Protein AF-A0A8T0FB09-F1 (afdb_monomer_lite)

Secondary structure (DSSP, 8-state):
----PPPHHHHHS-HHHHHHHHHHHHHHHHTTPPP----PPPPSS--S-HHHHHHHHHHHHHHHHHHHHHHHHHHHTSSS---SHHHHHHHHHHHHHHTPPPTT-HHHHHHHHHHHHHHHHHHHHH-TT--HHHHHHHHHHHHHHHHHTTS-TTT----S-THHHHS-S-----

Radius of gyration: 16.21 Å; chains: 1; bounding box: 48×43×39 Å

pLDDT: mean 78.58, std 18.0, range [30.56, 97.0]

Organism: Argiope bruennichi (NCBI:txid94029)

Sequence (174 aa):
MADEKPTFDDDMRNDVYRFAHDLMTDVVKRSGKYVPFIKVPDPGTFLFTEARRIIVRKFLEKEGAYIEGLVEAYAQNFRPLNYFDMNYLENRDKIVAKFRPEPYSEEGFLKLCAALAHTAACILLRNENCTATVHA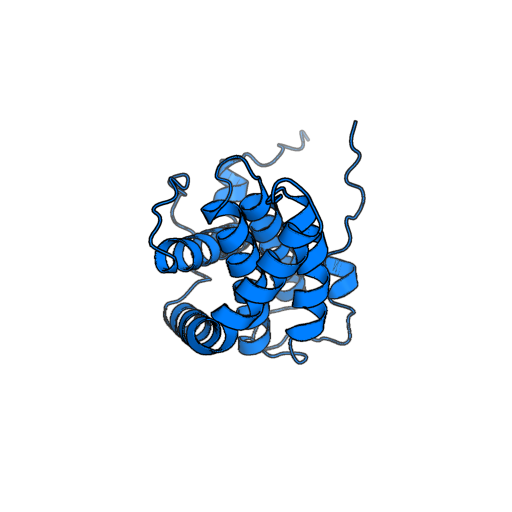MNDVHRLMKAVLSRGTLQCSSLPGNIAALLTPKDVNYQ

Structure (mmCIF, N/CA/C/O backbone):
data_AF-A0A8T0FB09-F1
#
_entry.id   AF-A0A8T0FB09-F1
#
loop_
_atom_site.group_PDB
_atom_site.id
_atom_site.type_symbol
_atom_site.label_atom_id
_atom_site.label_alt_id
_atom_site.label_comp_id
_atom_site.label_asym_id
_atom_site.label_entity_id
_atom_site.label_seq_id
_atom_site.pdbx_PDB_ins_code
_atom_site.Cartn_x
_atom_site.Cartn_y
_atom_site.Cartn_z
_atom_site.occupancy
_atom_site.B_iso_or_equiv
_atom_site.auth_seq_id
_atom_site.auth_comp_id
_atom_site.auth_asym_id
_atom_site.auth_atom_id
_atom_site.pdbx_PDB_model_num
ATOM 1 N N . MET A 1 1 ? 36.993 -5.318 -16.845 1.00 41.53 1 MET A N 1
ATOM 2 C CA . MET A 1 1 ? 35.589 -5.279 -17.296 1.00 41.53 1 MET A CA 1
ATOM 3 C C . MET A 1 1 ? 34.926 -4.206 -16.460 1.00 41.53 1 MET A C 1
ATOM 5 O O . MET A 1 1 ? 35.024 -4.293 -15.244 1.00 41.53 1 MET A O 1
ATOM 9 N N . ALA A 1 2 ? 34.451 -3.129 -17.081 1.00 42.59 2 ALA A N 1
ATOM 10 C CA . ALA A 1 2 ? 33.782 -2.060 -16.352 1.00 42.59 2 ALA A CA 1
ATOM 11 C C . ALA A 1 2 ? 32.400 -2.573 -15.931 1.00 42.59 2 ALA A C 1
ATOM 13 O O . ALA A 1 2 ? 31.635 -2.995 -16.793 1.00 42.59 2 ALA A O 1
ATOM 14 N N . ASP A 1 3 ? 32.126 -2.588 -14.626 1.00 47.91 3 ASP A N 1
ATOM 15 C CA . ASP A 1 3 ? 30.774 -2.757 -14.094 1.00 47.91 3 ASP A CA 1
ATOM 16 C C . ASP A 1 3 ? 29.957 -1.541 -14.545 1.00 47.91 3 ASP A C 1
ATOM 18 O O . ASP A 1 3 ? 30.027 -0.465 -13.940 1.00 47.91 3 ASP A O 1
ATOM 22 N N . GLU A 1 4 ? 29.232 -1.678 -15.654 1.00 46.94 4 GLU A N 1
ATOM 23 C CA . GLU A 1 4 ? 28.202 -0.715 -16.028 1.00 46.94 4 GLU A CA 1
ATOM 24 C C . GLU A 1 4 ? 27.139 -0.738 -14.932 1.00 46.94 4 GLU A C 1
ATOM 26 O O . GLU A 1 4 ? 26.400 -1.709 -14.761 1.00 46.94 4 GLU A O 1
ATOM 31 N N . LYS A 1 5 ? 27.103 0.331 -14.130 1.00 47.91 5 LYS A N 1
ATOM 32 C CA . LYS A 1 5 ? 26.031 0.522 -13.159 1.00 47.91 5 LYS A CA 1
ATOM 33 C C . LYS A 1 5 ? 24.711 0.579 -13.933 1.00 47.91 5 LYS A C 1
ATOM 35 O O . LYS A 1 5 ? 24.629 1.381 -14.866 1.00 47.91 5 LYS A O 1
ATOM 40 N N . PRO A 1 6 ? 23.700 -0.224 -13.553 1.00 50.59 6 PRO A N 1
ATOM 41 C CA . PRO A 1 6 ? 22.407 -0.199 -14.219 1.00 50.59 6 PRO A CA 1
ATOM 42 C C . PRO A 1 6 ? 21.863 1.228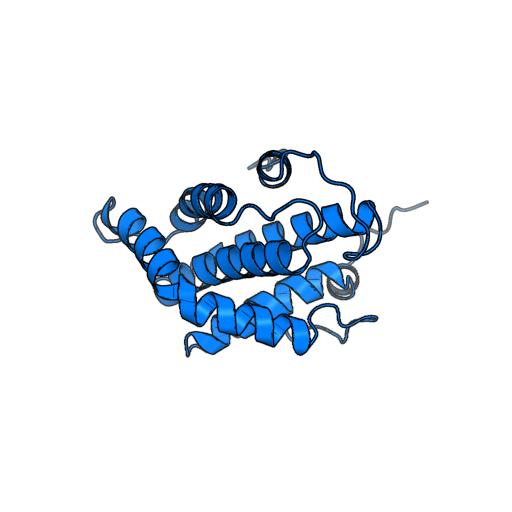 -14.227 1.00 50.59 6 PRO A C 1
ATOM 44 O O . PRO A 1 6 ? 21.949 1.949 -13.225 1.00 50.59 6 PRO A O 1
ATOM 47 N N . THR A 1 7 ? 21.360 1.653 -15.382 1.00 54.88 7 THR A N 1
ATOM 48 C CA . THR A 1 7 ? 20.779 2.985 -15.533 1.00 54.88 7 THR A CA 1
ATOM 49 C C . THR A 1 7 ? 19.415 3.047 -14.843 1.00 54.88 7 THR A C 1
ATOM 51 O O . THR A 1 7 ? 18.793 2.025 -14.555 1.00 54.88 7 THR A O 1
ATOM 54 N N . PHE A 1 8 ? 18.919 4.258 -14.585 1.00 53.47 8 PHE A N 1
ATOM 55 C CA . PHE A 1 8 ? 17.564 4.462 -14.060 1.00 53.47 8 PHE A CA 1
ATOM 56 C C . PHE A 1 8 ? 16.493 3.789 -14.943 1.00 53.47 8 PHE A C 1
ATOM 58 O O . PHE A 1 8 ? 15.542 3.209 -14.426 1.00 53.47 8 PHE A O 1
ATOM 65 N N . ASP A 1 9 ? 16.696 3.780 -16.265 1.00 50.34 9 ASP A N 1
ATOM 66 C CA . ASP A 1 9 ? 15.808 3.111 -17.220 1.00 50.34 9 ASP A CA 1
ATOM 67 C C . ASP A 1 9 ? 15.881 1.574 -17.127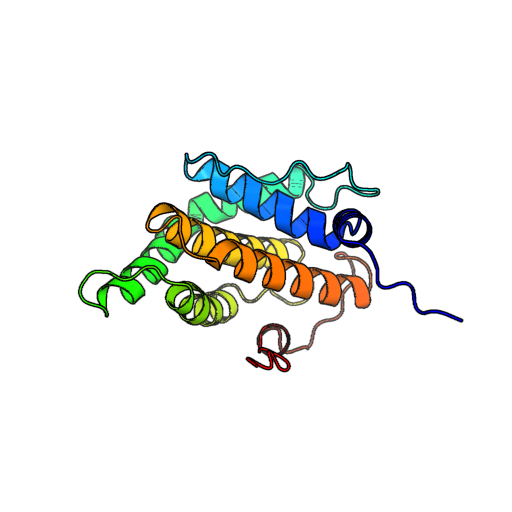 1.00 50.34 9 ASP A C 1
ATOM 69 O O . ASP A 1 9 ? 14.858 0.901 -17.289 1.00 50.34 9 ASP A O 1
ATOM 73 N N . ASP A 1 10 ? 17.050 1.006 -16.807 1.00 54.16 10 ASP A N 1
ATOM 74 C CA . ASP A 1 10 ? 17.207 -0.437 -16.566 1.00 54.16 10 ASP A CA 1
ATOM 75 C C . ASP A 1 10 ? 16.513 -0.869 -15.266 1.00 54.16 10 ASP A C 1
ATOM 77 O O . ASP A 1 10 ? 15.875 -1.924 -15.217 1.00 54.16 10 ASP A O 1
ATOM 81 N N . ASP A 1 11 ? 16.557 -0.022 -14.235 1.00 56.59 11 ASP A N 1
ATOM 82 C CA . ASP A 1 11 ? 15.867 -0.251 -12.960 1.00 56.59 11 ASP A CA 1
ATOM 83 C C . ASP A 1 11 ? 14.340 -0.060 -13.079 1.00 56.59 11 ASP A C 1
ATOM 85 O O . ASP A 1 11 ? 13.583 -0.643 -12.306 1.00 56.59 11 ASP A O 1
ATOM 89 N N . MET A 1 12 ? 13.850 0.690 -14.075 1.00 53.56 12 MET A N 1
ATOM 90 C CA . MET A 1 12 ? 12.411 0.865 -14.350 1.00 53.56 12 MET A CA 1
ATOM 91 C C . MET A 1 12 ? 11.801 -0.238 -15.226 1.00 53.56 12 MET A C 1
ATOM 93 O O . MET A 1 12 ? 10.591 -0.464 -15.156 1.00 53.56 12 MET A O 1
ATOM 97 N N . ARG A 1 13 ? 12.616 -0.962 -16.006 1.00 60.81 13 ARG A N 1
ATOM 98 C CA . ARG A 1 13 ? 12.218 -2.217 -16.683 1.00 60.81 13 ARG A CA 1
ATOM 99 C C . ARG A 1 13 ? 12.175 -3.419 -15.740 1.00 60.81 13 ARG A C 1
ATOM 101 O O . ARG A 1 13 ? 11.733 -4.496 -16.129 1.00 60.81 13 ARG A O 1
ATOM 108 N N . ASN A 1 14 ? 12.625 -3.247 -14.502 1.00 77.06 14 ASN A N 1
ATOM 109 C CA . ASN A 1 14 ? 12.495 -4.240 -13.452 1.00 77.06 14 ASN A CA 1
ATOM 110 C C . ASN A 1 14 ? 11.007 -4.425 -13.106 1.00 77.06 14 ASN A C 1
ATOM 112 O O . ASN A 1 14 ? 10.400 -3.589 -12.430 1.00 77.06 14 ASN A O 1
ATOM 116 N N . ASP A 1 15 ? 10.430 -5.548 -13.539 1.00 79.06 15 ASP A N 1
ATOM 117 C CA . ASP A 1 15 ? 9.023 -5.911 -13.315 1.00 79.06 15 ASP A CA 1
ATOM 118 C C . ASP A 1 15 ? 8.599 -5.766 -11.834 1.00 79.06 15 ASP A C 1
ATOM 120 O O . ASP A 1 15 ? 7.453 -5.430 -11.523 1.00 79.06 15 ASP A O 1
ATOM 124 N N . VAL A 1 16 ? 9.535 -5.962 -10.897 1.00 84.25 16 VAL A N 1
ATOM 125 C CA . VAL A 1 16 ? 9.320 -5.819 -9.449 1.00 84.25 16 VAL A CA 1
ATOM 126 C C . VAL A 1 16 ? 9.131 -4.357 -9.045 1.00 84.25 16 VAL A C 1
ATOM 128 O O . VAL A 1 16 ? 8.255 -4.043 -8.236 1.00 84.25 16 VAL A O 1
ATOM 131 N N . TYR A 1 17 ? 9.947 -3.453 -9.587 1.00 84.88 17 TYR A N 1
ATOM 132 C CA . TYR A 1 17 ? 9.797 -2.022 -9.334 1.00 84.88 17 TYR A CA 1
ATOM 133 C C . TYR A 1 17 ? 8.500 -1.511 -9.966 1.00 84.88 17 TYR A C 1
ATOM 135 O O . TYR A 1 17 ? 7.731 -0.795 -9.322 1.00 84.88 17 TYR A O 1
ATOM 143 N N . ARG A 1 18 ? 8.192 -1.975 -11.184 1.00 86.25 18 ARG A N 1
ATOM 144 C CA . ARG A 1 18 ? 6.931 -1.672 -11.867 1.00 86.25 18 ARG A CA 1
ATOM 145 C C . ARG A 1 18 ? 5.712 -2.122 -11.065 1.00 86.25 18 ARG A C 1
ATOM 147 O O . ARG A 1 18 ? 4.763 -1.357 -10.941 1.00 86.25 18 ARG A O 1
ATOM 154 N N . PHE A 1 19 ? 5.752 -3.305 -10.451 1.00 90.56 19 PHE A N 1
ATOM 155 C CA . PHE A 1 19 ? 4.695 -3.748 -9.539 1.00 90.56 19 PHE A CA 1
ATOM 156 C C . PHE A 1 19 ? 4.460 -2.750 -8.396 1.00 90.56 19 PHE A C 1
ATOM 158 O O . PHE A 1 19 ? 3.318 -2.370 -8.139 1.00 90.56 19 PHE A O 1
ATOM 165 N N . ALA A 1 20 ? 5.529 -2.321 -7.715 1.00 92.12 20 ALA A N 1
ATOM 166 C CA . ALA A 1 20 ? 5.431 -1.374 -6.605 1.00 92.12 20 ALA A CA 1
ATOM 167 C C . ALA A 1 20 ? 4.852 -0.027 -7.065 1.00 92.12 20 ALA A C 1
ATOM 169 O O . ALA A 1 20 ? 3.969 0.530 -6.410 1.00 92.12 20 ALA A O 1
ATOM 170 N N . HIS A 1 21 ? 5.311 0.451 -8.220 1.00 89.50 21 HIS A N 1
ATOM 171 C CA . HIS A 1 21 ? 4.828 1.669 -8.855 1.00 89.50 21 HIS A CA 1
ATOM 172 C C . HIS A 1 21 ? 3.334 1.592 -9.213 1.00 89.50 21 HIS A C 1
ATOM 174 O O . HIS A 1 21 ? 2.562 2.498 -8.890 1.00 89.50 21 HIS A O 1
ATOM 180 N N . ASP A 1 22 ? 2.904 0.519 -9.876 1.00 90.38 22 ASP A N 1
ATOM 181 C CA . ASP A 1 22 ? 1.529 0.376 -10.362 1.00 90.38 22 ASP A CA 1
ATOM 182 C C . ASP A 1 22 ? 0.539 0.184 -9.210 1.00 90.38 22 ASP A C 1
ATOM 184 O O . ASP A 1 22 ? -0.548 0.771 -9.228 1.00 90.38 22 ASP A O 1
ATOM 188 N N . LEU A 1 23 ? 0.946 -0.552 -8.170 1.00 94.12 23 LEU A N 1
ATOM 189 C CA . LEU A 1 23 ? 0.204 -0.651 -6.917 1.00 94.12 23 LEU A CA 1
ATOM 190 C C . LEU A 1 23 ? 0.037 0.727 -6.267 1.00 94.12 23 LEU A C 1
ATOM 192 O O . LEU A 1 23 ? -1.085 1.125 -5.956 1.00 94.12 23 LEU A O 1
ATOM 196 N N . MET A 1 24 ? 1.136 1.465 -6.082 1.00 92.81 24 MET A N 1
ATOM 197 C CA . MET A 1 24 ? 1.103 2.804 -5.488 1.00 92.81 24 MET A CA 1
ATOM 198 C C . MET A 1 24 ? 0.193 3.740 -6.289 1.00 92.81 24 MET A C 1
ATOM 200 O O . MET A 1 24 ? -0.635 4.450 -5.721 1.00 92.81 24 MET A O 1
ATOM 204 N N . THR A 1 25 ? 0.289 3.684 -7.617 1.00 90.00 25 THR A N 1
ATOM 205 C CA . THR A 1 25 ? -0.539 4.478 -8.526 1.00 90.00 25 THR A CA 1
ATOM 206 C C . THR A 1 25 ? -2.028 4.166 -8.359 1.00 90.00 25 THR A C 1
ATOM 208 O O . THR A 1 25 ? -2.830 5.097 -8.287 1.00 90.00 25 THR A O 1
ATOM 211 N N . ASP A 1 26 ? -2.429 2.891 -8.299 1.00 91.56 26 ASP A N 1
ATOM 212 C CA . ASP A 1 26 ? -3.844 2.519 -8.117 1.00 91.56 26 ASP A CA 1
ATOM 213 C C . ASP A 1 26 ? -4.369 2.951 -6.741 1.00 91.56 26 ASP A C 1
ATOM 215 O O . ASP A 1 26 ? -5.455 3.528 -6.652 1.00 91.56 26 ASP A O 1
ATOM 219 N N . VAL A 1 27 ? -3.573 2.763 -5.683 1.00 93.19 27 VAL A N 1
ATOM 220 C CA . VAL A 1 27 ? -3.949 3.144 -4.313 1.00 93.19 27 VAL A CA 1
ATOM 221 C C . VAL A 1 27 ? -4.104 4.657 -4.164 1.00 93.19 27 VAL A C 1
ATOM 223 O O . VAL A 1 27 ? -5.077 5.117 -3.571 1.00 93.19 27 VAL A O 1
ATOM 226 N N . VAL A 1 28 ? -3.194 5.445 -4.733 1.00 89.38 28 VAL A N 1
ATOM 227 C CA . VAL A 1 28 ? -3.277 6.911 -4.709 1.00 89.38 28 VAL A CA 1
ATOM 228 C C . VAL A 1 28 ? -4.467 7.419 -5.523 1.00 89.38 28 VAL A C 1
ATOM 230 O O . VAL A 1 28 ? -5.210 8.276 -5.042 1.00 89.38 28 VAL A O 1
ATOM 233 N N . LYS A 1 29 ? -4.690 6.870 -6.727 1.00 87.25 29 LYS A N 1
ATOM 234 C CA . LYS A 1 29 ? -5.839 7.237 -7.575 1.00 87.25 29 LYS A CA 1
ATOM 235 C C . LYS A 1 29 ? -7.166 6.989 -6.866 1.00 87.25 29 LYS A C 1
ATOM 237 O O . LYS A 1 29 ? -8.073 7.812 -6.979 1.00 87.25 29 LYS A O 1
ATOM 242 N N . ARG A 1 30 ? -7.277 5.890 -6.111 1.00 84.31 30 ARG A N 1
ATOM 243 C CA . ARG A 1 30 ? -8.460 5.593 -5.286 1.00 84.31 30 ARG A CA 1
ATOM 244 C C . ARG A 1 30 ? -8.753 6.705 -4.279 1.00 84.31 30 ARG A C 1
ATOM 246 O O . ARG A 1 30 ? -9.918 6.987 -4.024 1.00 84.31 30 ARG A O 1
ATOM 253 N N . SER A 1 31 ? -7.727 7.356 -3.743 1.00 75.50 31 SER A N 1
ATOM 254 C CA . SER A 1 31 ? -7.884 8.452 -2.784 1.00 75.50 31 SER A CA 1
ATOM 255 C C . SER A 1 31 ? -8.247 9.803 -3.420 1.00 75.50 31 SER A C 1
ATOM 257 O O . SER A 1 31 ? -8.257 10.820 -2.731 1.00 75.50 31 SER A O 1
ATOM 259 N N . GLY A 1 32 ? -8.532 9.844 -4.727 1.00 70.69 32 GLY A N 1
ATOM 260 C CA . GLY A 1 32 ? -9.074 11.022 -5.409 1.00 70.69 32 GLY A CA 1
ATOM 261 C C . GLY A 1 32 ? -8.055 12.098 -5.796 1.00 70.69 32 GLY A C 1
ATOM 262 O O . GLY A 1 32 ? -8.450 13.103 -6.382 1.00 70.69 32 GLY A O 1
ATOM 263 N N . LYS A 1 33 ? -6.754 11.906 -5.529 1.00 66.44 33 LYS A N 1
ATOM 264 C CA . LYS A 1 33 ? -5.694 12.791 -6.041 1.00 66.44 33 LYS A CA 1
ATOM 265 C C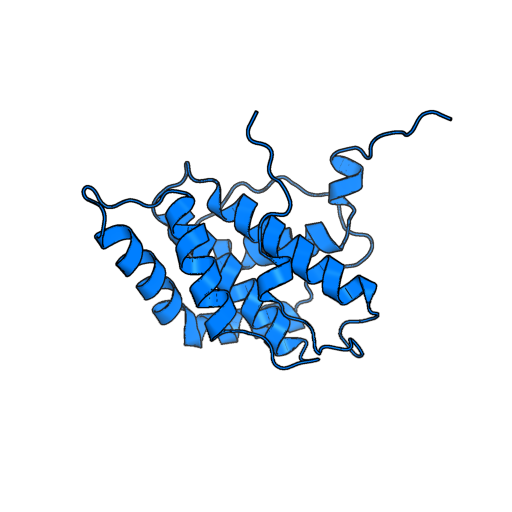 . LYS A 1 33 ? -4.978 12.172 -7.236 1.00 66.44 33 LYS A C 1
ATOM 267 O O . LYS A 1 33 ? -4.659 10.984 -7.259 1.00 66.44 33 LYS A O 1
ATOM 272 N N . TYR A 1 34 ? -4.679 13.018 -8.218 1.00 61.91 34 TYR A N 1
ATOM 273 C CA . TYR A 1 34 ? -3.720 12.702 -9.266 1.00 61.91 34 TYR A CA 1
ATOM 274 C C . TYR A 1 34 ? -2.321 13.007 -8.740 1.00 61.91 34 TYR A C 1
ATOM 276 O O . TYR A 1 34 ? -2.020 14.152 -8.417 1.00 61.91 34 TYR A O 1
ATOM 284 N N . VAL A 1 35 ? -1.469 11.992 -8.659 1.00 58.94 35 VAL A N 1
ATOM 285 C CA . VAL A 1 35 ? -0.040 12.205 -8.428 1.00 58.94 35 VAL A CA 1
ATOM 286 C C . VAL A 1 35 ? 0.653 12.110 -9.781 1.00 58.94 35 VAL A C 1
ATOM 288 O O . VAL A 1 35 ? 0.425 11.129 -10.499 1.00 58.94 35 VAL A O 1
ATOM 291 N N . PRO A 1 36 ? 1.460 13.115 -10.164 1.00 56.84 36 PRO A N 1
ATOM 292 C CA . PRO A 1 36 ? 2.246 13.067 -11.385 1.00 56.84 36 PRO A CA 1
ATOM 293 C C . PRO A 1 36 ? 3.359 12.033 -11.207 1.00 56.84 36 PRO A C 1
ATOM 295 O O . PRO A 1 36 ? 4.480 12.347 -10.822 1.00 56.84 36 PRO A O 1
ATOM 298 N N . PHE A 1 37 ? 3.029 10.769 -11.447 1.00 64.31 37 PHE A N 1
ATOM 299 C CA . PHE A 1 37 ? 4.023 9.715 -11.525 1.00 64.31 37 PHE A CA 1
ATOM 300 C C . PHE A 1 37 ? 4.741 9.777 -12.874 1.00 64.31 37 PHE A C 1
ATOM 302 O O . PHE A 1 37 ? 4.150 10.112 -13.905 1.00 64.31 37 PHE A O 1
ATOM 309 N N . ILE A 1 38 ? 6.036 9.465 -12.847 1.00 64.81 38 ILE A N 1
ATOM 310 C CA . ILE A 1 38 ? 6.898 9.432 -14.027 1.00 64.81 38 ILE A CA 1
ATOM 311 C C . ILE A 1 38 ? 6.312 8.428 -15.025 1.00 64.81 38 ILE A C 1
ATOM 313 O O . ILE A 1 38 ? 5.882 7.336 -14.654 1.00 64.81 38 ILE A O 1
ATOM 317 N N . LYS A 1 39 ? 6.281 8.797 -16.309 1.00 62.22 39 LYS A N 1
ATOM 318 C CA . LYS A 1 39 ? 5.857 7.888 -17.375 1.00 62.22 39 LYS A CA 1
ATOM 319 C C . LYS A 1 39 ? 6.891 6.765 -17.495 1.00 62.22 39 LYS A C 1
ATOM 321 O O . LYS A 1 39 ? 7.946 6.953 -18.087 1.00 62.22 39 LYS A O 1
ATOM 326 N N . VAL A 1 40 ? 6.586 5.623 -16.892 1.00 65.00 40 VAL A N 1
ATOM 327 C CA . VAL A 1 40 ? 7.447 4.433 -16.893 1.00 65.00 40 VAL A CA 1
ATOM 328 C C . VAL A 1 40 ? 7.291 3.686 -18.222 1.00 65.00 40 VAL A C 1
ATOM 330 O O . VAL A 1 40 ? 6.151 3.575 -18.694 1.00 65.00 40 VAL A O 1
ATOM 333 N N . PRO A 1 41 ? 8.379 3.166 -18.820 1.00 68.38 41 PRO A N 1
ATOM 334 C CA . PRO A 1 41 ? 8.291 2.257 -19.961 1.00 68.38 41 PRO A CA 1
ATOM 335 C C . PRO A 1 41 ? 7.447 1.010 -19.644 1.00 68.38 41 PRO A C 1
ATOM 337 O O . PRO A 1 41 ? 7.239 0.654 -18.480 1.00 68.38 41 PRO A O 1
ATOM 340 N N . ASP A 1 42 ? 6.937 0.354 -20.687 1.00 68.94 42 ASP A N 1
ATOM 341 C CA . ASP A 1 42 ? 6.154 -0.872 -20.522 1.00 68.94 42 ASP A CA 1
ATOM 342 C C . ASP A 1 42 ? 7.034 -2.013 -19.976 1.00 68.94 42 ASP A C 1
ATOM 344 O O . ASP A 1 42 ? 8.151 -2.209 -20.467 1.00 68.94 42 ASP A O 1
ATOM 348 N N . PRO A 1 43 ? 6.564 -2.756 -18.955 1.00 70.69 43 PRO A N 1
ATOM 349 C CA . PRO A 1 43 ? 7.302 -3.889 -18.411 1.00 70.69 43 PRO A CA 1
ATOM 350 C C . PRO A 1 43 ? 7.335 -5.064 -19.389 1.00 70.69 43 PRO A C 1
ATOM 352 O O . PRO A 1 43 ? 6.436 -5.228 -20.217 1.00 70.69 43 PRO A O 1
ATOM 355 N N . GLY A 1 44 ? 8.333 -5.935 -19.226 1.00 62.50 44 GLY A N 1
ATOM 356 C CA . GLY A 1 44 ? 8.357 -7.227 -19.915 1.00 62.50 44 GLY A CA 1
ATOM 357 C C . GLY A 1 44 ? 7.246 -8.153 -19.412 1.00 62.50 44 GLY A C 1
ATOM 358 O O . GLY A 1 44 ? 6.658 -8.894 -20.201 1.00 62.50 44 GLY A O 1
ATOM 359 N N . THR A 1 45 ? 6.906 -8.057 -18.119 1.00 74.56 45 THR A N 1
ATOM 360 C CA . THR A 1 45 ? 5.798 -8.796 -17.499 1.00 74.56 45 THR A CA 1
ATOM 361 C C . THR A 1 45 ? 4.972 -7.905 -16.574 1.00 74.56 45 THR A C 1
ATOM 363 O O . THR A 1 45 ? 5.464 -7.347 -15.594 1.00 74.56 45 THR A O 1
ATOM 366 N N . PHE A 1 46 ? 3.659 -7.838 -16.803 1.00 79.00 46 PHE A N 1
ATOM 367 C CA . PHE A 1 46 ? 2.745 -7.133 -15.901 1.00 79.00 46 PHE A CA 1
ATOM 368 C C . PHE A 1 46 ? 2.457 -7.960 -14.644 1.00 79.00 46 PHE A C 1
ATOM 370 O O . PHE A 1 46 ? 1.552 -8.794 -14.614 1.00 79.00 46 PHE A O 1
ATOM 377 N N . LEU A 1 47 ? 3.208 -7.700 -13.572 1.00 84.25 47 LEU A N 1
ATOM 378 C CA . LEU A 1 47 ? 2.975 -8.345 -12.280 1.00 84.25 47 LEU A CA 1
ATOM 379 C C . LEU A 1 47 ? 1.752 -7.775 -11.545 1.00 84.25 47 LEU A C 1
ATOM 381 O O . LEU A 1 47 ? 1.153 -8.485 -10.747 1.00 84.25 47 LEU A O 1
ATOM 385 N N . PHE A 1 48 ? 1.336 -6.528 -11.766 1.00 89.06 48 PHE A N 1
ATOM 386 C CA . PHE A 1 48 ? 0.134 -5.985 -11.118 1.00 89.06 48 PHE A CA 1
ATOM 387 C C . PHE A 1 48 ? -1.102 -6.165 -12.009 1.00 89.06 48 PHE A C 1
ATOM 389 O O . PHE A 1 48 ? -1.561 -5.247 -12.684 1.00 89.06 48 PHE A O 1
ATOM 396 N N . THR A 1 49 ? -1.611 -7.397 -12.048 1.00 90.50 49 THR A N 1
ATOM 397 C CA . THR A 1 49 ? -2.753 -7.785 -12.889 1.00 90.50 49 THR A CA 1
ATOM 398 C C . THR A 1 49 ? -4.088 -7.265 -12.349 1.00 90.50 49 THR A C 1
ATOM 400 O O . THR A 1 49 ? -4.212 -6.905 -11.177 1.00 90.50 49 THR A O 1
ATOM 403 N N . GLU A 1 50 ? -5.133 -7.296 -13.181 1.00 89.75 50 GLU A N 1
ATOM 404 C CA . GLU A 1 50 ? -6.478 -6.869 -12.769 1.00 89.75 50 GLU A CA 1
ATOM 405 C C . GLU A 1 50 ? -7.047 -7.711 -11.617 1.00 89.75 50 GLU A C 1
ATOM 407 O O . GLU A 1 50 ? -7.657 -7.178 -10.694 1.00 89.75 50 GLU A O 1
ATOM 412 N N . ALA A 1 51 ? -6.774 -9.020 -11.596 1.00 91.62 51 ALA A N 1
ATOM 413 C CA . ALA A 1 51 ? -7.173 -9.881 -10.484 1.00 91.62 51 ALA A CA 1
ATOM 414 C C . ALA A 1 51 ? -6.550 -9.418 -9.152 1.00 91.62 51 ALA A C 1
ATOM 416 O O . ALA A 1 51 ? -7.241 -9.328 -8.135 1.00 91.62 51 ALA A O 1
ATOM 417 N N . ARG A 1 52 ? -5.262 -9.047 -9.167 1.00 93.75 52 ARG A N 1
ATOM 418 C CA . ARG A 1 52 ? -4.558 -8.499 -7.997 1.00 93.75 52 ARG A CA 1
ATOM 419 C C . ARG A 1 52 ? -5.112 -7.131 -7.603 1.00 93.75 52 ARG A C 1
ATOM 421 O O . ARG A 1 52 ? -5.314 -6.880 -6.416 1.00 93.75 52 ARG A O 1
ATOM 428 N N . ARG A 1 53 ? -5.434 -6.278 -8.580 1.00 93.50 53 ARG A N 1
ATOM 429 C CA . ARG A 1 53 ? -6.088 -4.978 -8.358 1.00 93.50 53 ARG A CA 1
ATOM 430 C C . ARG A 1 53 ? -7.426 -5.131 -7.628 1.00 93.50 53 ARG A C 1
ATOM 432 O O . ARG A 1 53 ? -7.685 -4.408 -6.667 1.00 93.50 53 ARG A O 1
ATOM 439 N N . ILE A 1 54 ? -8.253 -6.100 -8.021 1.00 93.44 54 ILE A N 1
ATOM 440 C CA . ILE A 1 54 ? -9.537 -6.386 -7.359 1.00 93.44 54 ILE A CA 1
ATOM 441 C C . ILE A 1 54 ? -9.329 -6.792 -5.893 1.00 93.44 54 ILE A C 1
ATOM 443 O O . ILE A 1 54 ? -10.056 -6.307 -5.023 1.00 93.44 54 ILE A O 1
ATOM 447 N N . ILE A 1 55 ? -8.336 -7.640 -5.602 1.00 94.81 55 ILE A N 1
ATOM 448 C CA . ILE A 1 55 ? -7.987 -8.035 -4.224 1.00 94.81 55 ILE A CA 1
ATOM 449 C C . ILE A 1 55 ? -7.620 -6.803 -3.392 1.00 94.81 55 ILE A C 1
ATOM 451 O O . ILE A 1 55 ? -8.163 -6.607 -2.304 1.00 94.81 55 ILE A O 1
ATOM 455 N N . VAL A 1 56 ? -6.737 -5.951 -3.923 1.00 95.94 56 VAL A N 1
ATOM 456 C CA . VAL A 1 56 ? -6.288 -4.718 -3.262 1.00 95.94 56 VAL A CA 1
ATOM 457 C C . VAL A 1 56 ? -7.464 -3.790 -2.958 1.00 95.94 56 VAL A C 1
ATOM 459 O O . VAL A 1 56 ? -7.591 -3.312 -1.832 1.00 95.94 56 VAL A O 1
ATOM 462 N N . ARG A 1 57 ? -8.359 -3.565 -3.924 1.00 95.12 57 ARG A N 1
ATOM 463 C CA . ARG A 1 57 ? -9.520 -2.679 -3.746 1.00 95.12 57 ARG A CA 1
ATOM 464 C C . ARG A 1 57 ? -10.473 -3.182 -2.670 1.00 95.12 57 ARG A C 1
ATOM 466 O O . ARG A 1 57 ? -10.758 -2.435 -1.739 1.00 95.12 57 ARG A O 1
ATOM 473 N N . LYS A 1 58 ? -10.877 -4.455 -2.739 1.00 96.19 58 LYS A N 1
ATOM 474 C CA . LYS A 1 58 ? -11.750 -5.079 -1.728 1.00 96.19 58 LYS A CA 1
ATOM 475 C C . LYS A 1 58 ? -11.141 -5.014 -0.329 1.00 96.19 58 LYS A C 1
ATOM 477 O O . LYS A 1 58 ? -11.837 -4.766 0.651 1.00 96.19 58 LYS A O 1
ATOM 482 N N . PHE A 1 59 ? -9.831 -5.229 -0.231 1.00 96.75 59 PHE A N 1
ATOM 483 C CA . PHE A 1 59 ? -9.116 -5.105 1.032 1.00 96.75 59 PHE A CA 1
ATOM 484 C C . PHE A 1 59 ? -9.165 -3.674 1.582 1.00 96.75 59 PHE A C 1
ATOM 486 O O . PHE A 1 59 ? -9.528 -3.483 2.739 1.00 96.75 59 PHE A O 1
ATOM 493 N N . LEU A 1 60 ? -8.854 -2.666 0.763 1.00 95.69 60 LEU A N 1
ATOM 494 C CA . LEU A 1 60 ? -8.836 -1.267 1.204 1.00 95.69 60 LEU A CA 1
ATOM 495 C C . LEU A 1 60 ? -10.232 -0.681 1.447 1.00 95.69 60 LEU A C 1
ATOM 497 O O . LEU A 1 60 ? -10.369 0.261 2.224 1.00 95.69 60 LEU A O 1
ATOM 501 N N . GLU A 1 61 ? -11.274 -1.211 0.812 1.00 95.56 61 GLU A N 1
ATOM 502 C CA . GLU A 1 61 ? -12.667 -0.906 1.167 1.00 95.56 61 GLU A CA 1
ATOM 503 C C . GLU A 1 61 ? -12.992 -1.349 2.592 1.00 95.56 61 GLU A C 1
ATOM 505 O O . GLU A 1 61 ? -13.660 -0.624 3.324 1.00 95.56 61 GLU A O 1
ATOM 510 N N . LYS A 1 62 ? -12.479 -2.511 2.999 1.00 96.88 62 LYS A N 1
ATOM 511 C CA . LYS A 1 62 ? -12.720 -3.068 4.328 1.00 96.88 62 LYS A CA 1
ATOM 512 C C . LYS A 1 62 ? -11.839 -2.436 5.410 1.00 96.88 62 LYS A C 1
ATOM 514 O O . LYS A 1 62 ? -12.328 -2.124 6.489 1.00 96.88 62 LYS A O 1
ATOM 519 N N . GLU A 1 63 ? -10.544 -2.284 5.143 1.00 97.00 63 GLU A N 1
ATOM 520 C CA . GLU A 1 63 ? -9.534 -1.968 6.167 1.00 97.00 63 GLU A CA 1
ATOM 521 C C . GLU A 1 63 ? -8.970 -0.539 6.049 1.00 97.00 63 GLU A C 1
ATOM 523 O O . GLU A 1 63 ? -8.207 -0.106 6.912 1.00 97.00 63 GLU A O 1
ATOM 528 N N . GLY A 1 64 ? -9.338 0.220 5.009 1.00 94.56 64 GLY A N 1
ATOM 529 C CA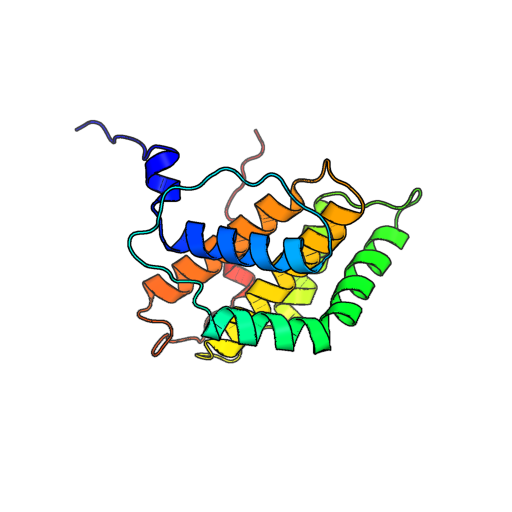 . GLY A 1 64 ? -8.783 1.555 4.747 1.00 94.56 64 GLY A CA 1
ATOM 530 C C . GLY A 1 64 ? -8.969 2.529 5.911 1.00 94.56 64 GLY A C 1
ATOM 531 O O . GLY A 1 64 ? -8.002 3.135 6.359 1.00 94.56 64 GLY A O 1
ATOM 532 N N . ALA A 1 65 ? -10.175 2.591 6.485 1.00 94.94 65 ALA A N 1
ATOM 533 C CA . ALA A 1 65 ? -10.471 3.471 7.619 1.00 94.94 65 ALA A CA 1
ATOM 534 C C . ALA A 1 65 ? -9.622 3.154 8.866 1.00 94.94 65 ALA A C 1
ATOM 536 O O . ALA A 1 65 ? -9.222 4.057 9.598 1.00 94.94 65 ALA A O 1
ATOM 537 N N . TYR A 1 66 ? -9.308 1.875 9.102 1.00 95.75 66 TYR A N 1
ATOM 538 C CA . TYR A 1 66 ? -8.412 1.481 10.190 1.00 95.75 66 TYR A CA 1
ATOM 539 C C . TYR A 1 66 ? -6.984 1.994 9.949 1.00 95.75 66 TYR A C 1
ATOM 541 O O . TYR A 1 66 ? -6.361 2.537 10.862 1.00 95.75 66 TYR A O 1
ATOM 549 N N . ILE A 1 67 ? -6.479 1.851 8.721 1.00 95.94 67 ILE A N 1
ATOM 550 C CA . ILE A 1 67 ? -5.140 2.318 8.333 1.00 95.94 67 ILE A CA 1
ATOM 551 C C . ILE A 1 67 ? -5.049 3.847 8.445 1.00 95.94 67 ILE A C 1
ATOM 553 O O . ILE A 1 67 ? -4.087 4.362 9.012 1.00 95.94 67 ILE A O 1
ATOM 557 N N . GLU A 1 68 ? -6.062 4.568 7.964 1.00 94.31 68 GLU A N 1
ATOM 558 C CA . GLU A 1 68 ? -6.161 6.026 8.099 1.00 94.31 68 GLU A CA 1
ATOM 559 C C . GLU A 1 68 ? -6.111 6.460 9.570 1.00 94.31 68 GLU A C 1
ATOM 561 O O . GLU A 1 68 ? -5.322 7.338 9.926 1.00 94.31 68 GLU A O 1
ATOM 566 N N . GLY A 1 69 ? -6.859 5.778 10.442 1.00 93.81 69 GLY A N 1
ATOM 567 C CA . GLY A 1 69 ? -6.849 6.046 11.880 1.00 93.81 69 GLY A CA 1
ATOM 568 C C . GLY A 1 69 ? -5.469 5.886 12.529 1.00 93.81 69 GLY A C 1
ATOM 569 O O . GLY A 1 69 ? -5.119 6.667 13.413 1.00 93.81 69 GLY A O 1
ATOM 570 N N . LEU A 1 70 ? -4.646 4.929 12.081 1.00 93.44 70 LEU A N 1
ATOM 571 C CA . LEU A 1 70 ? -3.267 4.775 12.569 1.00 93.44 70 LEU A CA 1
ATOM 572 C C . LEU A 1 70 ? -2.380 5.972 12.188 1.00 93.44 70 LEU A C 1
ATOM 574 O O . LEU A 1 70 ? -1.641 6.496 13.028 1.00 93.44 70 LEU A O 1
ATOM 578 N N . VAL A 1 71 ? -2.479 6.425 10.936 1.00 92.81 71 VAL A N 1
ATOM 579 C CA . VAL A 1 71 ? -1.724 7.580 10.420 1.00 92.81 71 VAL A CA 1
ATOM 580 C C . VAL A 1 71 ? -2.098 8.858 11.169 1.00 92.81 71 VAL A C 1
ATOM 582 O O . VAL A 1 71 ? -1.221 9.633 11.568 1.00 92.81 71 VAL A O 1
ATOM 585 N N . GLU A 1 72 ? -3.394 9.065 11.398 1.00 92.62 72 GLU A N 1
ATOM 586 C CA . GLU A 1 72 ? -3.912 10.233 12.110 1.00 92.62 72 GLU A CA 1
ATOM 587 C C . GLU A 1 72 ? -3.532 10.218 13.591 1.00 92.62 72 GLU A C 1
ATOM 589 O O . GLU A 1 72 ? -3.062 11.233 14.108 1.00 92.62 72 GLU A O 1
ATOM 594 N N . ALA A 1 73 ? -3.640 9.066 14.260 1.00 90.69 73 ALA A N 1
ATOM 595 C CA . ALA A 1 73 ? -3.238 8.920 15.657 1.00 90.69 73 ALA A CA 1
ATOM 596 C C . ALA A 1 73 ? -1.752 9.244 15.868 1.00 90.69 73 ALA A C 1
ATOM 598 O O . ALA A 1 73 ? -1.392 9.873 16.861 1.00 90.69 73 ALA A O 1
ATOM 599 N N . TYR A 1 74 ? -0.878 8.861 14.930 1.00 88.69 74 TYR A N 1
ATOM 600 C CA . TYR A 1 74 ? 0.530 9.251 14.999 1.00 88.69 74 TYR A CA 1
ATOM 601 C C . TYR A 1 74 ? 0.713 10.764 14.824 1.00 88.69 74 TYR A C 1
ATOM 603 O O . TYR A 1 74 ? 1.405 11.395 15.623 1.00 88.69 74 TYR A O 1
ATOM 611 N N . ALA A 1 75 ? 0.080 11.358 13.807 1.00 87.38 75 ALA A N 1
ATOM 612 C CA . ALA A 1 75 ? 0.215 12.786 13.509 1.00 87.38 75 ALA A CA 1
ATOM 613 C C . ALA A 1 75 ? -0.243 13.679 14.674 1.00 87.38 75 ALA A C 1
ATOM 615 O O . ALA A 1 75 ? 0.346 14.736 14.903 1.00 87.38 75 ALA A O 1
ATOM 616 N N . GLN A 1 76 ? -1.264 13.243 15.420 1.00 88.31 76 GLN A N 1
ATOM 617 C CA . GLN A 1 76 ? -1.813 13.943 16.587 1.00 88.31 76 GLN A CA 1
ATOM 618 C C . GLN A 1 76 ? -0.843 14.059 17.768 1.00 88.31 76 GLN A C 1
ATOM 620 O O . GLN A 1 76 ? -1.000 14.968 18.586 1.00 88.31 76 GLN A O 1
ATOM 625 N N . ASN A 1 77 ? 0.182 13.205 17.843 1.00 86.44 77 ASN A N 1
ATOM 626 C CA . ASN A 1 77 ? 1.203 13.286 18.892 1.00 86.44 77 ASN A CA 1
ATOM 627 C C . ASN A 1 77 ? 2.150 14.485 18.717 1.00 86.44 77 ASN A C 1
ATOM 629 O O . ASN A 1 77 ? 2.933 14.786 19.616 1.00 86.44 77 ASN A O 1
ATOM 633 N N . PHE A 1 78 ? 2.071 15.187 17.585 1.00 81.12 78 PHE A N 1
ATOM 634 C CA . PHE A 1 78 ? 2.889 16.352 17.273 1.00 81.12 78 PHE A CA 1
ATOM 635 C C . PHE A 1 78 ? 2.001 17.591 17.106 1.00 81.12 78 PHE A C 1
ATOM 637 O O . PHE A 1 78 ? 0.913 17.526 16.529 1.00 81.12 78 PHE A O 1
ATOM 644 N N . ARG A 1 79 ? 2.458 18.741 17.621 1.00 73.00 79 ARG A N 1
ATOM 645 C CA . ARG A 1 79 ? 1.814 20.043 17.394 1.00 73.00 79 ARG A CA 1
ATOM 646 C C . ARG A 1 79 ? 2.786 21.010 16.704 1.00 73.00 79 ARG A C 1
ATOM 648 O O . ARG A 1 79 ? 3.854 21.249 17.263 1.00 73.00 79 ARG A O 1
ATOM 655 N N . PRO A 1 80 ? 2.413 21.603 15.550 1.00 79.50 80 PRO A N 1
ATOM 656 C CA . PRO A 1 80 ? 1.208 21.313 14.755 1.00 79.50 80 PRO A CA 1
ATOM 657 C C . PRO A 1 80 ? 1.205 19.870 14.207 1.00 79.50 80 PRO A C 1
ATOM 659 O O . PRO A 1 80 ? 2.239 19.204 14.242 1.00 79.50 80 PRO A O 1
ATOM 662 N N . LEU A 1 81 ? 0.039 19.394 13.738 1.00 78.25 81 LEU A N 1
ATOM 663 C CA . LEU A 1 81 ? -0.112 18.046 13.168 1.00 78.25 81 LEU A CA 1
ATOM 664 C C . LEU A 1 81 ? 0.979 17.778 12.136 1.00 78.25 81 LEU A C 1
ATOM 666 O O . LEU A 1 81 ? 1.197 18.597 11.241 1.00 78.25 81 LEU A O 1
ATOM 670 N N . ASN A 1 82 ? 1.631 16.625 12.257 1.00 75.88 82 ASN A N 1
ATOM 671 C CA . ASN A 1 82 ? 2.824 16.342 11.481 1.00 75.88 82 ASN A CA 1
ATOM 672 C C . ASN A 1 82 ? 2.704 15.060 10.636 1.00 75.88 82 ASN A C 1
ATOM 674 O O . ASN A 1 82 ? 2.574 13.949 11.156 1.00 75.88 82 ASN A O 1
ATOM 678 N N . TYR A 1 83 ? 2.792 15.237 9.316 1.00 82.88 83 TYR A N 1
ATOM 679 C CA . TYR A 1 83 ? 2.741 14.189 8.296 1.00 82.88 83 TYR A CA 1
ATOM 680 C C . TYR A 1 83 ? 4.071 14.121 7.515 1.00 82.88 83 TYR A C 1
ATOM 682 O O . TYR A 1 83 ? 4.090 14.231 6.291 1.00 82.88 83 TYR A O 1
ATOM 690 N N . PHE A 1 84 ? 5.204 14.001 8.216 1.00 84.88 84 PHE A N 1
ATOM 691 C CA . PHE A 1 84 ? 6.515 13.708 7.609 1.00 84.88 84 PHE A CA 1
ATOM 692 C C . PHE A 1 84 ? 6.782 12.201 7.511 1.00 84.88 84 PHE A C 1
ATOM 694 O O . PHE A 1 84 ? 6.036 11.384 8.047 1.00 84.88 84 PHE A O 1
ATOM 701 N N . ASP A 1 85 ? 7.890 11.832 6.871 1.00 82.38 85 ASP A N 1
ATOM 702 C CA . ASP A 1 85 ? 8.273 10.444 6.577 1.00 82.38 85 ASP A CA 1
ATOM 703 C C . ASP A 1 85 ? 8.379 9.554 7.825 1.00 82.38 85 ASP A C 1
ATOM 705 O O . ASP A 1 85 ? 8.083 8.362 7.766 1.00 82.38 85 ASP A O 1
ATOM 709 N N . MET A 1 86 ? 8.683 10.135 8.990 1.00 86.56 86 MET A N 1
ATOM 710 C CA . MET A 1 86 ? 8.655 9.415 10.270 1.00 86.56 86 MET A CA 1
ATOM 711 C C . MET A 1 86 ? 7.271 8.847 10.607 1.00 86.56 86 MET A C 1
ATOM 713 O O . MET A 1 86 ? 7.186 7.766 11.180 1.00 86.56 86 MET A O 1
ATOM 717 N N . ASN A 1 87 ? 6.185 9.518 10.206 1.00 89.25 87 ASN A N 1
ATOM 718 C CA . ASN A 1 87 ? 4.826 8.993 10.364 1.00 89.25 87 ASN A CA 1
ATOM 719 C C . ASN A 1 87 ? 4.653 7.681 9.582 1.00 89.25 87 ASN A C 1
ATOM 721 O O . ASN A 1 87 ? 4.058 6.728 10.088 1.00 89.25 87 ASN A O 1
ATOM 725 N N . TYR A 1 88 ? 5.239 7.596 8.383 1.00 92.38 88 TYR A N 1
ATOM 726 C CA . TYR A 1 88 ? 5.231 6.363 7.604 1.00 92.38 88 TYR A CA 1
ATOM 727 C C . TYR A 1 88 ? 6.025 5.271 8.313 1.00 92.38 88 TYR A C 1
ATOM 729 O O . TYR A 1 88 ? 5.489 4.189 8.524 1.00 92.38 88 TYR A O 1
ATOM 737 N N . LEU A 1 89 ? 7.272 5.548 8.706 1.00 90.69 89 LEU A N 1
ATOM 738 C CA . LEU A 1 89 ? 8.159 4.544 9.305 1.00 90.69 89 LEU A CA 1
ATOM 739 C C . LEU A 1 89 ? 7.578 3.942 10.594 1.00 90.69 89 LEU A C 1
ATOM 741 O O . LEU A 1 89 ? 7.635 2.732 10.792 1.00 90.69 89 LEU A O 1
ATOM 745 N N . GLU A 1 90 ? 6.946 4.766 11.422 1.00 89.44 90 GLU A N 1
ATOM 746 C CA . GLU A 1 90 ? 6.331 4.343 12.685 1.00 89.44 90 GLU A CA 1
ATOM 747 C C . GLU A 1 90 ? 5.045 3.535 12.477 1.00 89.44 90 GLU A C 1
ATOM 749 O O . GLU A 1 90 ? 4.762 2.572 13.198 1.00 89.44 90 GLU A O 1
ATOM 754 N N . ASN A 1 91 ? 4.247 3.890 11.468 1.00 92.12 91 ASN A N 1
ATOM 755 C CA . ASN A 1 91 ? 3.058 3.115 11.123 1.00 92.12 91 ASN A CA 1
ATOM 756 C C . ASN A 1 91 ? 3.388 1.850 10.331 1.00 92.12 91 ASN A C 1
ATOM 758 O O . ASN A 1 91 ? 2.690 0.847 10.485 1.00 92.12 91 ASN A O 1
ATOM 762 N N . ARG A 1 92 ? 4.469 1.848 9.549 1.00 92.88 92 ARG A N 1
ATOM 763 C CA . ARG A 1 92 ? 4.936 0.700 8.764 1.00 92.88 92 ARG A CA 1
ATOM 764 C C . ARG A 1 92 ? 5.074 -0.538 9.638 1.00 92.88 92 ARG A C 1
ATOM 766 O O . ARG A 1 92 ? 4.521 -1.578 9.297 1.00 92.88 92 ARG A O 1
ATOM 773 N N . ASP A 1 93 ? 5.749 -0.435 10.777 1.00 90.12 93 ASP A N 1
ATOM 774 C CA . ASP A 1 93 ? 6.012 -1.602 11.624 1.00 90.12 93 ASP A CA 1
ATOM 775 C C . ASP A 1 93 ? 4.712 -2.163 12.236 1.00 90.12 93 ASP A C 1
ATOM 777 O O . ASP A 1 93 ? 4.516 -3.382 12.291 1.00 90.12 93 ASP A O 1
ATOM 781 N N . LYS A 1 94 ? 3.759 -1.289 12.591 1.00 92.69 94 LYS A N 1
ATOM 782 C 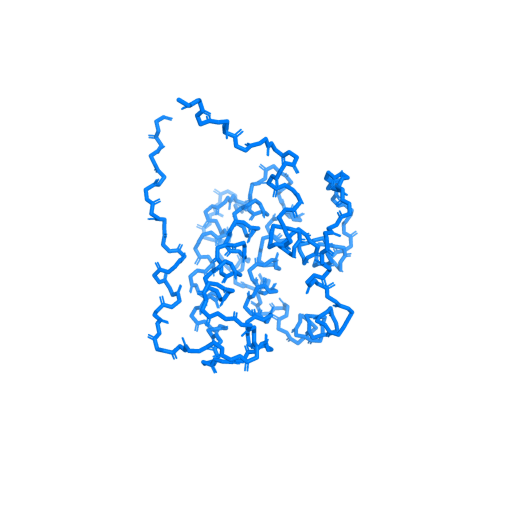CA . LYS A 1 94 ? 2.413 -1.683 13.054 1.00 92.69 94 LYS A CA 1
ATOM 783 C C . LYS A 1 94 ? 1.615 -2.378 11.950 1.00 92.69 94 LYS A C 1
ATOM 785 O O . LYS A 1 94 ? 0.988 -3.408 12.196 1.00 92.69 94 LYS A O 1
ATOM 790 N N . ILE A 1 95 ? 1.664 -1.840 10.733 1.00 94.12 95 ILE A N 1
ATOM 791 C CA . ILE A 1 95 ? 1.019 -2.406 9.543 1.00 94.12 95 ILE A CA 1
ATOM 792 C C . ILE A 1 95 ? 1.593 -3.785 9.220 1.00 94.12 95 ILE A C 1
ATOM 794 O O . ILE A 1 95 ? 0.835 -4.731 9.010 1.00 94.12 95 ILE A O 1
ATOM 798 N N . VAL A 1 96 ? 2.917 -3.928 9.249 1.00 91.69 96 VAL A N 1
ATOM 799 C CA . VAL A 1 96 ? 3.609 -5.200 9.005 1.00 91.69 96 VAL A CA 1
ATOM 800 C C . VAL A 1 96 ? 3.235 -6.240 10.050 1.00 91.69 96 VAL A C 1
ATOM 802 O O . VAL A 1 96 ? 3.012 -7.395 9.698 1.00 91.69 96 VAL A O 1
ATOM 805 N N . ALA A 1 97 ? 3.134 -5.852 11.322 1.00 89.81 97 ALA A N 1
ATOM 806 C CA . ALA A 1 97 ? 2.698 -6.755 12.379 1.00 89.81 97 ALA A CA 1
ATOM 807 C C . ALA A 1 97 ? 1.230 -7.184 12.202 1.00 89.81 97 ALA A C 1
ATOM 809 O O . ALA A 1 97 ? 0.914 -8.365 12.347 1.00 89.81 97 ALA A O 1
ATOM 810 N N . LYS A 1 98 ? 0.338 -6.243 11.864 1.00 92.56 98 LYS A N 1
ATOM 811 C CA . LYS A 1 98 ? -1.110 -6.475 11.740 1.00 92.56 98 LYS A CA 1
ATOM 812 C C . LYS A 1 98 ? -1.489 -7.291 10.507 1.00 92.56 98 LYS A C 1
ATOM 814 O O . LYS A 1 98 ? -2.319 -8.191 10.606 1.00 92.56 98 LYS A O 1
ATOM 819 N N . PHE A 1 99 ? -0.908 -6.956 9.361 1.00 91.06 99 PHE A N 1
ATOM 820 C CA . PHE A 1 99 ? -1.204 -7.562 8.061 1.00 91.06 99 PHE A CA 1
ATOM 821 C C . PHE A 1 99 ? -0.098 -8.511 7.616 1.00 91.06 99 PHE A C 1
ATOM 823 O O . PHE A 1 99 ? 0.078 -8.743 6.420 1.00 91.06 99 PHE A O 1
ATOM 830 N N . ARG A 1 100 ? 0.661 -9.053 8.577 1.00 85.81 100 ARG A N 1
ATOM 831 C CA . ARG A 1 100 ? 1.668 -10.071 8.308 1.00 85.81 100 ARG A CA 1
ATOM 832 C C . ARG A 1 100 ? 1.009 -11.177 7.480 1.00 85.81 100 ARG A C 1
ATOM 834 O O . ARG A 1 100 ? 0.047 -11.777 7.962 1.00 85.81 100 ARG A O 1
ATOM 841 N N . PRO A 1 101 ? 1.489 -11.447 6.258 1.00 75.38 101 PRO A N 1
ATOM 842 C CA . PRO A 1 101 ? 0.872 -12.459 5.430 1.00 75.38 101 PRO A CA 1
ATOM 843 C C . PRO A 1 101 ? 1.008 -13.808 6.122 1.00 75.38 101 PRO A C 1
ATOM 845 O O . PRO A 1 101 ? 2.065 -14.135 6.679 1.00 75.38 101 PRO A O 1
ATOM 848 N N . GLU A 1 102 ? -0.058 -14.602 6.053 1.00 74.25 102 GLU A N 1
ATOM 849 C CA . GLU A 1 102 ? 0.080 -16.033 6.270 1.00 74.25 102 GLU A CA 1
ATOM 850 C C . GLU A 1 102 ? 1.175 -16.542 5.330 1.00 74.25 102 GLU A C 1
ATOM 852 O O . GLU A 1 102 ? 1.244 -16.083 4.176 1.00 74.25 102 GLU A O 1
ATOM 857 N N . PRO A 1 103 ? 2.043 -17.455 5.798 1.00 67.25 103 PRO A N 1
ATOM 858 C CA . PRO A 1 103 ? 3.022 -18.082 4.932 1.00 67.25 103 PRO A CA 1
ATOM 859 C C . PRO A 1 103 ? 2.358 -18.510 3.615 1.00 67.25 103 PRO A C 1
ATOM 861 O O . PRO A 1 103 ? 1.269 -19.076 3.635 1.00 67.25 103 PRO A O 1
ATOM 864 N N . TYR A 1 104 ? 3.009 -18.244 2.480 1.00 62.47 104 TYR A N 1
ATOM 865 C CA . TYR A 1 104 ? 2.589 -18.717 1.149 1.00 62.47 104 TYR A CA 1
ATOM 866 C C . TYR A 1 104 ? 1.341 -18.076 0.524 1.00 62.47 104 TYR A C 1
ATOM 868 O O . TYR A 1 104 ? 1.008 -18.430 -0.605 1.00 62.47 104 TYR A O 1
ATOM 876 N N . SER A 1 105 ? 0.650 -17.141 1.185 1.00 84.56 105 SER A N 1
ATOM 877 C CA . SER A 1 105 ? -0.550 -16.540 0.585 1.00 84.56 105 SER A CA 1
ATOM 878 C C . SER A 1 105 ? -0.214 -15.331 -0.299 1.00 84.56 105 SER A C 1
ATOM 880 O O . SER A 1 105 ? 0.185 -14.268 0.182 1.00 84.56 105 SER A O 1
ATOM 882 N N . GLU A 1 106 ? -0.432 -15.464 -1.611 1.00 86.94 106 GLU A N 1
ATOM 883 C CA . GLU A 1 106 ? -0.381 -14.329 -2.545 1.00 86.94 106 GLU A CA 1
ATOM 884 C C . GLU A 1 106 ? -1.349 -13.220 -2.107 1.00 86.94 106 GLU A C 1
ATOM 886 O O . GLU A 1 106 ? -0.996 -12.043 -2.095 1.00 86.94 106 GLU A O 1
ATOM 891 N N . GLU A 1 107 ? -2.552 -13.594 -1.671 1.00 89.44 107 GLU A N 1
ATOM 892 C CA . GLU A 1 107 ? -3.541 -12.645 -1.171 1.00 89.44 107 GLU A CA 1
ATOM 893 C C . GLU A 1 107 ? -3.041 -11.889 0.070 1.00 89.44 107 GLU A C 1
ATOM 895 O O . GLU A 1 107 ? -3.164 -10.665 0.128 1.00 89.44 107 GLU A O 1
ATOM 900 N N . GLY A 1 108 ? -2.445 -12.579 1.048 1.00 90.62 108 GLY A N 1
ATOM 901 C CA . GLY A 1 108 ? -1.875 -11.929 2.229 1.00 90.62 108 GLY A CA 1
ATOM 902 C C . GLY A 1 108 ? -0.742 -10.975 1.861 1.00 90.62 108 GLY A C 1
ATOM 903 O O . GLY A 1 108 ? -0.677 -9.863 2.385 1.00 90.62 108 GLY A O 1
ATOM 904 N N . PHE A 1 109 ? 0.122 -11.376 0.925 1.00 91.56 109 PHE A N 1
ATOM 905 C CA . PHE A 1 109 ? 1.195 -10.524 0.415 1.00 91.56 109 PHE A CA 1
ATOM 906 C C . PHE A 1 109 ? 0.639 -9.239 -0.217 1.00 91.56 109 PHE A C 1
ATOM 908 O O . PHE A 1 109 ? 1.070 -8.141 0.136 1.00 91.56 109 PHE A O 1
ATOM 915 N N . LEU A 1 110 ? -0.364 -9.360 -1.092 1.00 93.56 110 LEU A N 1
ATOM 916 C CA . LEU A 1 110 ? -1.006 -8.212 -1.737 1.00 93.56 110 LEU A CA 1
ATOM 917 C C . LEU A 1 110 ? -1.653 -7.272 -0.719 1.00 93.56 110 LEU A C 1
ATOM 919 O O . LEU A 1 110 ? -1.532 -6.056 -0.861 1.00 93.56 110 LEU A O 1
ATOM 923 N N . LYS A 1 111 ? -2.298 -7.815 0.320 1.00 95.06 111 LYS A N 1
ATOM 924 C CA . LYS A 1 111 ? -2.885 -7.026 1.414 1.00 95.06 111 LYS A CA 1
ATOM 925 C C . LYS A 1 111 ? -1.824 -6.239 2.179 1.00 95.06 111 LYS A C 1
ATOM 927 O O . LYS A 1 111 ? -2.020 -5.051 2.420 1.00 95.06 111 LYS A O 1
ATOM 932 N N . LEU A 1 112 ? -0.684 -6.855 2.503 1.00 95.25 112 LEU A N 1
ATOM 933 C CA . LEU A 1 112 ? 0.425 -6.150 3.149 1.00 95.25 112 LEU A CA 1
ATOM 934 C C . LEU A 1 112 ? 0.949 -5.013 2.263 1.00 95.25 112 LEU A C 1
ATOM 936 O O . LEU A 1 112 ? 1.057 -3.876 2.722 1.00 95.25 112 LEU A O 1
ATOM 940 N N . CYS A 1 113 ? 1.235 -5.291 0.989 1.00 95.94 113 CYS A N 1
ATOM 941 C CA . CYS A 1 113 ? 1.712 -4.265 0.063 1.00 95.94 113 CYS A CA 1
ATOM 942 C C . CYS A 1 113 ? 0.694 -3.124 -0.092 1.00 95.94 113 CYS A C 1
ATOM 944 O O . CYS A 1 113 ? 1.077 -1.954 -0.079 1.00 95.94 113 CYS A O 1
ATOM 946 N N . ALA A 1 114 ? -0.598 -3.446 -0.188 1.00 96.50 114 ALA A N 1
ATOM 947 C CA . ALA A 1 114 ? -1.672 -2.461 -0.247 1.00 96.50 114 ALA A CA 1
ATOM 948 C C . ALA A 1 114 ? -1.746 -1.604 1.020 1.00 96.50 114 ALA A C 1
ATOM 950 O O . ALA A 1 114 ? -1.924 -0.393 0.920 1.00 96.50 114 ALA A O 1
ATOM 951 N N . ALA A 1 115 ? -1.581 -2.202 2.200 1.00 96.88 115 ALA A N 1
ATOM 952 C CA . ALA A 1 115 ? -1.611 -1.478 3.464 1.00 96.88 115 ALA A CA 1
ATOM 953 C C . ALA A 1 115 ? -0.434 -0.496 3.595 1.00 96.88 115 ALA A C 1
ATOM 955 O O . ALA A 1 115 ? -0.632 0.648 4.009 1.00 96.88 115 ALA A O 1
ATOM 956 N N . LEU A 1 116 ? 0.771 -0.903 3.176 1.00 96.62 116 LEU A N 1
ATOM 957 C CA . LEU A 1 116 ? 1.947 -0.026 3.115 1.00 96.62 116 LEU A CA 1
ATOM 958 C C . LEU A 1 116 ? 1.724 1.136 2.140 1.00 96.62 116 LEU A C 1
ATOM 960 O O . LEU A 1 116 ? 1.927 2.298 2.494 1.00 96.62 116 LEU A O 1
ATOM 964 N N . ALA A 1 117 ? 1.241 0.829 0.933 1.00 95.81 117 ALA A N 1
ATOM 965 C CA . ALA A 1 117 ? 0.947 1.836 -0.078 1.00 95.81 117 ALA A CA 1
ATOM 966 C C . ALA A 1 117 ? -0.130 2.824 0.391 1.00 95.81 117 ALA A C 1
ATOM 968 O O . ALA A 1 117 ? 0.010 4.031 0.204 1.00 95.81 117 ALA A O 1
ATOM 969 N N . HIS A 1 118 ? -1.180 2.332 1.049 1.00 95.94 118 HIS A N 1
ATOM 970 C CA . HIS A 1 118 ? -2.265 3.172 1.542 1.00 95.94 118 HIS A CA 1
ATOM 971 C C . HIS A 1 118 ? -1.806 4.076 2.686 1.00 95.94 118 HIS A C 1
ATOM 973 O O . HIS A 1 118 ? -2.094 5.265 2.651 1.00 95.94 118 HIS A O 1
ATOM 979 N N . THR A 1 119 ? -0.993 3.562 3.613 1.00 95.56 119 THR A N 1
ATOM 980 C CA . THR A 1 119 ? -0.355 4.364 4.674 1.00 95.56 119 THR A CA 1
ATOM 981 C C . THR A 1 119 ? 0.420 5.547 4.083 1.00 95.56 119 THR A C 1
ATOM 983 O O . THR A 1 119 ? 0.215 6.693 4.485 1.00 95.56 119 THR A O 1
ATOM 986 N N . ALA A 1 120 ? 1.270 5.294 3.082 1.00 94.38 120 ALA A N 1
ATOM 987 C CA . ALA A 1 120 ? 2.019 6.351 2.406 1.00 94.38 120 ALA A CA 1
ATOM 988 C C . ALA A 1 120 ? 1.112 7.327 1.645 1.00 94.38 120 ALA A C 1
ATOM 990 O O . ALA A 1 120 ? 1.331 8.537 1.704 1.00 94.38 120 ALA A O 1
ATOM 991 N N . ALA A 1 121 ? 0.073 6.824 0.973 1.00 92.88 121 ALA A N 1
ATOM 992 C CA . ALA A 1 121 ? -0.905 7.662 0.291 1.00 92.88 121 ALA A CA 1
ATOM 993 C C . ALA A 1 121 ? -1.621 8.596 1.278 1.00 92.88 121 ALA A C 1
ATOM 995 O O . ALA A 1 121 ? -1.739 9.785 1.004 1.00 92.88 121 ALA A O 1
ATOM 996 N N . CYS A 1 122 ? -2.038 8.106 2.450 1.00 92.31 122 CYS A N 1
ATOM 997 C CA . CYS A 1 122 ? -2.653 8.931 3.488 1.00 92.31 122 CYS A CA 1
ATOM 998 C C . CYS A 1 122 ? -1.747 10.101 3.882 1.00 92.31 122 CYS A C 1
ATOM 1000 O O . CYS A 1 122 ? -2.218 11.234 3.909 1.00 92.31 122 CYS A O 1
ATOM 1002 N N . ILE A 1 123 ? -0.458 9.850 4.118 1.00 91.94 123 ILE A N 1
ATOM 1003 C CA . ILE A 1 123 ? 0.521 10.885 4.485 1.00 91.94 123 ILE A CA 1
ATOM 1004 C C . ILE A 1 123 ? 0.699 11.888 3.341 1.00 91.94 123 ILE A C 1
ATOM 1006 O O . ILE A 1 123 ? 0.573 13.091 3.571 1.00 91.94 123 ILE A O 1
ATOM 1010 N N . LEU A 1 124 ? 0.881 11.409 2.107 1.00 90.81 124 LEU A N 1
ATOM 1011 C CA . LEU A 1 124 ? 1.024 12.260 0.923 1.00 90.81 124 LEU A CA 1
ATOM 1012 C C . LEU A 1 124 ? -0.173 13.200 0.730 1.00 90.81 124 LEU A C 1
ATOM 1014 O O . LEU A 1 124 ? -0.005 14.371 0.402 1.00 90.81 124 LEU A O 1
ATOM 1018 N N . LEU A 1 125 ? -1.395 12.709 0.953 1.00 89.25 125 LEU A N 1
ATOM 1019 C CA . LEU A 1 125 ? -2.609 13.518 0.802 1.00 89.25 125 LEU A CA 1
ATOM 1020 C C . LEU A 1 125 ? -2.645 14.712 1.764 1.00 89.25 125 LEU A C 1
ATOM 1022 O O . LEU A 1 125 ? -3.229 15.735 1.403 1.00 89.25 125 LEU A O 1
ATOM 1026 N N . ARG A 1 126 ? -2.042 14.578 2.956 1.00 90.00 126 ARG A N 1
ATOM 1027 C CA . ARG A 1 126 ? -1.940 15.648 3.963 1.00 90.00 126 ARG A CA 1
ATOM 1028 C C . ARG A 1 126 ? -0.662 16.483 3.818 1.00 90.00 126 ARG A C 1
ATOM 1030 O O . ARG A 1 126 ? -0.658 17.633 4.245 1.00 90.00 126 ARG A O 1
ATOM 1037 N N . ASN A 1 127 ? 0.398 15.935 3.227 1.00 89.62 127 ASN A N 1
ATOM 1038 C CA . ASN A 1 127 ? 1.664 16.623 2.999 1.00 89.62 127 ASN A CA 1
ATOM 1039 C C . ASN A 1 127 ? 2.326 16.162 1.692 1.00 89.62 127 ASN A C 1
ATOM 1041 O O . ASN A 1 127 ? 2.997 15.131 1.641 1.00 89.62 127 ASN A O 1
ATOM 1045 N N . GLU A 1 128 ? 2.185 16.966 0.642 1.00 86.38 128 GLU A N 1
ATOM 1046 C CA . GLU A 1 128 ? 2.696 16.645 -0.698 1.00 86.38 128 GLU A CA 1
ATOM 1047 C C . GLU A 1 128 ? 4.230 16.702 -0.796 1.00 86.38 128 GLU A C 1
ATOM 1049 O O . GLU A 1 128 ? 4.800 16.128 -1.717 1.00 86.38 128 GLU A O 1
ATOM 1054 N N . ASN A 1 129 ? 4.903 17.328 0.178 1.00 86.12 129 ASN A N 1
ATOM 1055 C CA . ASN A 1 129 ? 6.365 17.420 0.235 1.00 86.12 129 ASN A CA 1
ATOM 1056 C C . ASN A 1 129 ? 7.026 16.219 0.938 1.00 86.12 129 ASN A C 1
ATOM 1058 O O . ASN A 1 129 ? 8.242 16.217 1.120 1.00 86.12 129 ASN A O 1
ATOM 1062 N N . CYS A 1 130 ? 6.253 15.226 1.394 1.00 87.19 130 CYS A N 1
ATOM 1063 C CA . CYS A 1 130 ? 6.813 14.019 2.004 1.00 87.19 130 CYS A CA 1
ATOM 1064 C C . CYS A 1 130 ? 7.350 13.038 0.950 1.00 87.19 130 CYS A C 1
ATOM 1066 O O . CYS A 1 130 ? 6.924 13.031 -0.206 1.00 87.19 130 CYS A O 1
ATOM 1068 N N . THR A 1 131 ? 8.249 12.152 1.370 1.00 89.38 131 THR A N 1
ATOM 1069 C CA . THR A 1 131 ? 8.788 11.057 0.552 1.00 89.38 131 THR A CA 1
ATOM 1070 C C . THR A 1 131 ? 8.232 9.685 0.956 1.00 89.38 131 THR A C 1
ATOM 1072 O O . THR A 1 131 ? 8.709 8.646 0.497 1.00 89.38 131 THR A O 1
ATOM 1075 N N . ALA A 1 132 ? 7.161 9.648 1.758 1.00 91.38 132 ALA A N 1
ATOM 1076 C CA . ALA A 1 132 ? 6.504 8.423 2.224 1.00 91.38 132 ALA A CA 1
ATOM 1077 C C . ALA A 1 132 ? 6.166 7.429 1.095 1.00 91.38 132 ALA A C 1
ATOM 1079 O O . ALA A 1 132 ? 6.315 6.219 1.266 1.00 91.38 132 ALA A O 1
ATOM 1080 N N . THR A 1 133 ? 5.755 7.912 -0.082 1.00 90.94 133 THR A N 1
ATOM 1081 C CA . THR A 1 133 ? 5.487 7.045 -1.242 1.00 90.94 133 THR A CA 1
ATOM 1082 C C . THR A 1 133 ? 6.746 6.378 -1.781 1.00 90.94 133 THR A C 1
ATOM 1084 O O . THR A 1 133 ? 6.686 5.213 -2.168 1.00 90.94 133 THR A O 1
ATOM 1087 N N . VAL A 1 134 ? 7.895 7.058 -1.751 1.00 90.00 134 VAL A N 1
ATOM 1088 C CA . VAL A 1 134 ? 9.197 6.483 -2.122 1.00 90.00 134 VAL A CA 1
ATOM 1089 C C . VAL A 1 134 ? 9.584 5.381 -1.138 1.00 90.00 134 VAL A C 1
ATOM 1091 O O . VAL A 1 134 ? 9.974 4.292 -1.561 1.00 90.00 134 VAL A O 1
ATOM 1094 N N . HIS A 1 135 ? 9.411 5.615 0.165 1.00 92.12 135 HIS A N 1
ATOM 1095 C CA . HIS A 1 135 ? 9.656 4.593 1.185 1.00 92.12 135 HIS A CA 1
ATOM 1096 C C . HIS A 1 135 ? 8.768 3.358 0.994 1.00 92.12 135 HIS A C 1
ATOM 1098 O O . HIS A 1 135 ? 9.281 2.240 0.947 1.00 92.12 135 HIS A O 1
ATOM 1104 N N . ALA A 1 136 ? 7.465 3.549 0.790 1.00 94.00 136 ALA A N 1
ATOM 1105 C CA . ALA A 1 136 ? 6.543 2.444 0.547 1.00 94.00 136 ALA A CA 1
ATOM 1106 C C . ALA A 1 136 ? 6.837 1.682 -0.750 1.00 94.00 136 ALA A C 1
ATOM 1108 O O . ALA A 1 136 ? 6.801 0.451 -0.750 1.00 94.00 136 ALA A O 1
ATOM 1109 N N . MET A 1 137 ? 7.180 2.370 -1.843 1.00 91.75 137 MET A N 1
ATOM 1110 C CA . MET A 1 137 ? 7.599 1.699 -3.079 1.00 91.75 137 MET A CA 1
ATOM 1111 C C . MET A 1 137 ? 8.862 0.860 -2.862 1.00 91.75 137 MET A C 1
ATOM 1113 O O . MET A 1 137 ? 8.919 -0.282 -3.317 1.00 91.75 137 MET A O 1
ATOM 1117 N N . ASN A 1 138 ? 9.845 1.380 -2.122 1.00 90.69 138 ASN A N 1
ATOM 1118 C CA . ASN A 1 138 ? 11.062 0.642 -1.784 1.00 90.69 138 ASN A CA 1
ATOM 1119 C C . ASN A 1 138 ? 10.773 -0.597 -0.928 1.00 90.69 138 ASN A C 1
ATOM 1121 O O . ASN A 1 138 ? 11.331 -1.662 -1.196 1.00 90.69 138 ASN A O 1
ATOM 1125 N N . ASP A 1 139 ? 9.890 -0.486 0.064 1.00 92.75 139 ASP A N 1
ATOM 1126 C CA . ASP A 1 139 ? 9.486 -1.617 0.902 1.00 92.75 139 ASP A CA 1
ATOM 1127 C C . ASP A 1 139 ? 8.774 -2.695 0.073 1.00 92.75 139 ASP A C 1
ATOM 1129 O O . ASP A 1 139 ? 9.143 -3.869 0.134 1.00 92.75 139 ASP A O 1
ATOM 1133 N N . VAL A 1 140 ? 7.817 -2.311 -0.779 1.00 93.50 140 VAL A N 1
ATOM 1134 C CA . VAL A 1 140 ? 7.115 -3.245 -1.677 1.00 93.50 140 VAL A CA 1
ATOM 1135 C C . VAL A 1 140 ? 8.081 -3.904 -2.664 1.00 93.50 140 VAL A C 1
ATOM 1137 O O . VAL A 1 140 ? 8.026 -5.119 -2.858 1.00 93.50 140 VAL A O 1
ATOM 1140 N N . HIS A 1 141 ? 9.003 -3.138 -3.248 1.00 89.75 141 HIS A N 1
ATOM 1141 C CA . HIS A 1 141 ? 10.031 -3.659 -4.148 1.00 89.75 141 HIS A CA 1
ATOM 1142 C C . HIS A 1 141 ? 10.927 -4.696 -3.447 1.00 89.75 141 HIS A C 1
ATOM 1144 O O . HIS A 1 141 ? 11.165 -5.776 -3.994 1.00 89.75 141 HIS A O 1
ATOM 1150 N N . ARG A 1 142 ? 11.375 -4.427 -2.212 1.00 88.94 142 ARG A N 1
ATOM 1151 C CA . ARG A 1 142 ? 12.158 -5.386 -1.406 1.00 88.94 142 ARG A CA 1
ATOM 1152 C C . ARG A 1 142 ? 11.361 -6.645 -1.082 1.00 88.94 142 ARG A C 1
ATOM 1154 O O . ARG A 1 142 ? 11.893 -7.746 -1.227 1.00 88.94 142 ARG A O 1
ATOM 1161 N N . LEU A 1 143 ? 10.099 -6.496 -0.677 1.00 88.94 143 LEU A N 1
ATOM 1162 C CA . LEU A 1 143 ? 9.212 -7.621 -0.380 1.00 88.94 143 LEU A CA 1
ATOM 1163 C C . LEU A 1 143 ? 9.016 -8.507 -1.613 1.00 88.94 143 LEU A C 1
ATOM 1165 O O . LEU A 1 143 ? 9.167 -9.724 -1.525 1.00 88.94 143 LEU A O 1
ATOM 1169 N N . MET A 1 144 ? 8.753 -7.909 -2.773 1.00 87.81 144 MET A N 1
ATOM 1170 C CA . MET A 1 144 ? 8.569 -8.652 -4.016 1.00 87.81 144 MET A CA 1
ATOM 1171 C C . MET A 1 144 ? 9.871 -9.331 -4.476 1.00 87.81 144 MET A C 1
ATOM 1173 O O . MET A 1 144 ? 9.834 -10.508 -4.832 1.00 87.81 144 MET A O 1
ATOM 1177 N N . LYS A 1 145 ? 11.038 -8.668 -4.388 1.00 84.81 145 LYS A N 1
ATOM 1178 C CA . LYS A 1 145 ? 12.343 -9.316 -4.646 1.00 84.81 145 LYS A CA 1
ATOM 1179 C C . LYS A 1 145 ? 12.557 -10.532 -3.743 1.00 84.81 145 LYS A C 1
ATOM 1181 O O . LYS A 1 145 ? 12.960 -11.590 -4.223 1.00 84.81 145 LYS A O 1
ATOM 1186 N N . ALA A 1 146 ? 12.265 -10.400 -2.449 1.00 82.69 146 ALA A N 1
ATOM 1187 C CA . ALA A 1 146 ? 12.412 -11.492 -1.492 1.00 82.69 146 ALA A CA 1
ATOM 1188 C C . ALA A 1 146 ? 11.494 -12.678 -1.820 1.00 82.69 146 ALA A C 1
ATOM 1190 O O . ALA A 1 146 ? 11.938 -13.824 -1.741 1.00 82.69 146 ALA A O 1
ATOM 1191 N N . VAL A 1 147 ? 10.250 -12.419 -2.228 1.00 80.88 147 VAL A N 1
ATOM 1192 C CA . VAL A 1 147 ? 9.317 -13.474 -2.642 1.00 80.88 147 VAL A CA 1
ATOM 1193 C C . VAL A 1 147 ? 9.794 -14.166 -3.919 1.00 80.88 147 VAL A C 1
ATOM 1195 O O . VAL A 1 147 ? 9.913 -15.389 -3.931 1.00 80.88 147 VAL A O 1
ATOM 1198 N N . LEU A 1 148 ? 10.143 -13.402 -4.959 1.00 78.50 148 LEU A N 1
ATOM 1199 C CA . LEU A 1 148 ? 10.540 -13.956 -6.259 1.00 78.50 148 LEU A CA 1
ATOM 1200 C C . LEU A 1 148 ? 11.872 -14.715 -6.215 1.00 78.50 148 LEU A C 1
ATOM 1202 O O . LEU A 1 148 ? 12.029 -15.726 -6.893 1.00 78.50 148 LEU A O 1
ATOM 1206 N N . SER A 1 149 ? 12.820 -14.285 -5.375 1.00 75.12 149 SER A N 1
ATOM 1207 C CA . SER A 1 149 ? 14.092 -15.003 -5.175 1.00 75.12 149 SER A CA 1
ATOM 1208 C C . SER A 1 149 ? 13.928 -16.431 -4.634 1.00 75.12 149 SER A C 1
ATOM 1210 O O . SER A 1 149 ? 14.869 -17.218 -4.686 1.00 75.12 149 SER A O 1
ATOM 1212 N N . ARG A 1 150 ? 12.741 -16.781 -4.121 1.00 66.75 150 ARG A N 1
ATOM 1213 C CA . ARG A 1 150 ? 12.414 -18.104 -3.568 1.00 66.75 150 ARG A CA 1
ATOM 1214 C C . ARG A 1 150 ? 11.527 -18.943 -4.494 1.00 66.75 150 ARG A C 1
ATOM 1216 O O . ARG A 1 150 ? 11.092 -20.017 -4.089 1.00 66.75 150 ARG A O 1
ATOM 1223 N N . GLY A 1 151 ? 11.246 -18.460 -5.704 1.00 64.50 151 GLY A N 1
ATOM 1224 C CA . GLY A 1 151 ? 10.343 -19.078 -6.674 1.00 64.50 151 GLY A CA 1
ATOM 1225 C C . GLY A 1 151 ? 9.146 -18.184 -7.005 1.00 64.50 151 GLY A C 1
ATOM 1226 O O . GLY A 1 151 ? 9.117 -16.996 -6.698 1.00 64.50 151 GLY A O 1
ATOM 1227 N N . THR A 1 152 ? 8.133 -18.742 -7.660 1.00 56.97 152 THR A N 1
ATOM 1228 C CA . THR A 1 152 ? 6.904 -18.006 -7.985 1.00 56.97 152 THR A CA 1
ATOM 1229 C C . THR A 1 152 ? 6.041 -17.779 -6.740 1.00 56.97 152 THR A C 1
ATOM 1231 O O . THR A 1 152 ? 6.055 -18.599 -5.822 1.00 56.97 152 THR A O 1
ATOM 1234 N N . LEU A 1 153 ? 5.201 -16.733 -6.751 1.00 53.25 153 LEU A N 1
ATOM 1235 C CA . LEU A 1 153 ? 4.178 -16.451 -5.720 1.00 53.25 153 LEU A CA 1
ATOM 1236 C C . LEU A 1 153 ? 3.266 -17.657 -5.391 1.00 53.25 153 LEU A C 1
ATOM 1238 O O . LEU A 1 153 ? 2.650 -17.680 -4.335 1.00 53.25 153 LEU A O 1
ATOM 1242 N N . GLN A 1 154 ? 3.220 -18.672 -6.261 1.00 46.53 154 GLN A N 1
ATOM 1243 C CA . GLN A 1 154 ? 2.487 -19.926 -6.057 1.00 46.53 154 GLN A CA 1
ATOM 1244 C C . GLN A 1 154 ? 3.211 -20.981 -5.186 1.00 46.53 154 GLN A C 1
ATOM 1246 O O . GLN A 1 154 ? 2.573 -21.949 -4.784 1.00 46.53 154 GLN A O 1
ATOM 1251 N N . CYS A 1 155 ? 4.509 -20.834 -4.871 1.00 33.97 155 CYS A N 1
ATOM 1252 C CA . CYS A 1 155 ? 5.303 -21.881 -4.194 1.00 33.97 155 CYS A CA 1
ATOM 1253 C C . CYS A 1 155 ? 6.237 -21.401 -3.064 1.00 33.97 155 CYS A C 1
ATOM 1255 O O . CYS A 1 155 ? 7.000 -22.204 -2.527 1.00 33.97 155 CYS A O 1
ATOM 1257 N N . SER A 1 156 ? 6.239 -20.124 -2.674 1.00 39.22 156 SER A N 1
ATOM 1258 C CA . SER A 1 156 ? 7.326 -19.607 -1.828 1.00 39.22 156 SER A CA 1
ATOM 1259 C C . SER A 1 156 ? 7.187 -19.924 -0.326 1.00 39.22 156 SER A C 1
ATOM 1261 O O . SER A 1 156 ? 6.564 -19.170 0.424 1.00 39.22 156 SER A O 1
ATOM 1263 N N . SER A 1 157 ? 7.866 -21.001 0.090 1.00 39.47 157 SER A N 1
ATOM 1264 C CA . SER A 1 157 ? 8.655 -21.181 1.331 1.00 39.47 157 SER A CA 1
ATOM 1265 C C . SER A 1 157 ? 8.737 -20.074 2.398 1.00 39.47 157 SER A C 1
ATOM 1267 O O . SER A 1 157 ? 9.746 -19.366 2.359 1.00 39.47 157 SER A O 1
ATOM 1269 N N . LEU A 1 158 ? 7.849 -19.898 3.385 1.00 50.88 158 LEU A N 1
ATOM 1270 C CA . LEU A 1 158 ? 8.169 -19.040 4.547 1.00 50.88 158 LEU A CA 1
ATOM 1271 C C . LEU A 1 158 ? 7.982 -19.717 5.913 1.00 50.88 158 LEU A C 1
ATOM 1273 O O . LEU A 1 158 ? 6.876 -19.818 6.435 1.00 50.88 158 LEU A O 1
ATOM 1277 N N . PRO A 1 159 ? 9.118 -19.989 6.574 1.00 42.44 159 PRO A N 1
ATOM 1278 C CA . PRO A 1 159 ? 9.395 -19.535 7.926 1.00 42.44 159 PRO A CA 1
ATOM 1279 C C . PRO A 1 159 ? 10.526 -18.496 7.848 1.00 42.44 159 PRO A C 1
ATOM 1281 O O . PRO A 1 159 ? 11.708 -18.820 7.827 1.00 42.44 159 PRO A O 1
ATOM 1284 N N . GLY A 1 160 ? 10.179 -17.216 7.724 1.00 50.88 160 GLY A N 1
ATOM 1285 C CA . GLY A 1 160 ? 11.154 -16.125 7.680 1.00 50.88 160 GLY A CA 1
ATOM 1286 C C . GLY A 1 160 ? 10.532 -14.845 8.212 1.00 50.88 160 GLY A C 1
ATOM 1287 O O . GLY A 1 160 ? 9.391 -14.518 7.891 1.00 50.88 160 GLY A O 1
ATOM 1288 N N . ASN A 1 161 ? 11.252 -14.155 9.089 1.00 54.66 161 ASN A N 1
ATOM 1289 C CA . ASN A 1 161 ? 10.750 -12.983 9.790 1.00 54.66 161 ASN A CA 1
ATOM 1290 C C . ASN A 1 161 ? 10.658 -11.793 8.814 1.00 54.66 161 ASN A C 1
ATOM 1292 O O . ASN A 1 161 ? 11.654 -11.123 8.574 1.00 54.66 161 ASN A O 1
ATOM 1296 N N . ILE A 1 162 ? 9.481 -11.554 8.219 1.00 58.75 162 ILE A N 1
ATOM 1297 C CA . ILE A 1 162 ? 9.229 -10.467 7.244 1.00 58.75 162 ILE A CA 1
ATOM 1298 C C . ILE A 1 162 ? 9.630 -9.097 7.807 1.00 58.75 162 ILE A C 1
ATOM 1300 O O . ILE A 1 162 ? 10.136 -8.257 7.069 1.00 58.75 162 ILE A O 1
ATOM 1304 N N . ALA A 1 163 ? 9.511 -8.907 9.124 1.00 55.44 163 ALA A N 1
ATOM 1305 C CA . ALA A 1 163 ? 9.989 -7.710 9.807 1.00 55.44 163 ALA A CA 1
ATOM 1306 C C . ALA A 1 163 ? 11.493 -7.449 9.571 1.00 55.44 163 ALA A C 1
ATOM 1308 O O . ALA A 1 163 ? 11.888 -6.308 9.366 1.00 55.44 163 ALA A O 1
ATOM 1309 N N . ALA A 1 164 ? 12.326 -8.494 9.491 1.00 58.53 164 ALA A N 1
ATOM 1310 C CA . ALA A 1 164 ? 13.768 -8.376 9.246 1.00 58.53 164 ALA A CA 1
ATOM 1311 C C . ALA A 1 164 ? 14.134 -8.037 7.785 1.00 58.53 164 ALA A C 1
ATOM 1313 O O . ALA A 1 164 ? 15.294 -7.756 7.494 1.00 58.53 164 ALA A O 1
ATOM 1314 N N . LEU A 1 165 ? 13.176 -8.088 6.850 1.00 59.91 165 LEU A N 1
ATOM 1315 C CA . LEU A 1 165 ? 13.370 -7.645 5.460 1.00 59.91 165 LEU A CA 1
ATOM 1316 C C . LEU A 1 165 ? 13.061 -6.152 5.275 1.00 59.91 165 LEU A C 1
ATOM 1318 O O . LEU A 1 165 ? 13.447 -5.566 4.263 1.00 59.91 165 LEU A O 1
ATOM 1322 N N . LEU A 1 166 ? 12.363 -5.554 6.244 1.00 61.16 166 LEU A N 1
ATOM 1323 C CA . LEU A 1 166 ? 11.949 -4.150 6.247 1.00 61.16 166 LEU A CA 1
ATOM 1324 C C . LEU A 1 166 ? 12.780 -3.292 7.210 1.00 61.16 166 LEU A C 1
ATOM 1326 O O . LEU A 1 166 ? 12.675 -2.063 7.197 1.00 61.16 166 LEU A O 1
ATOM 1330 N N . THR A 1 167 ? 13.659 -3.909 8.002 1.00 54.62 167 THR A N 1
ATOM 1331 C CA . THR A 1 167 ? 14.691 -3.171 8.725 1.00 54.62 167 THR A CA 1
ATOM 1332 C C . THR A 1 167 ? 15.652 -2.527 7.718 1.00 54.62 167 THR A C 1
ATOM 1334 O O . THR A 1 167 ? 16.024 -3.158 6.721 1.00 54.62 167 THR A O 1
ATOM 1337 N N . PRO A 1 168 ? 16.065 -1.265 7.923 1.00 44.62 168 PRO A N 1
ATOM 1338 C CA . PRO A 1 168 ? 17.127 -0.679 7.122 1.00 44.62 168 PRO A CA 1
ATOM 1339 C C . PRO A 1 168 ? 18.386 -1.539 7.285 1.00 44.62 168 PRO A C 1
ATOM 1341 O O . PRO A 1 168 ? 18.933 -1.631 8.380 1.00 44.62 168 PRO A O 1
ATOM 1344 N N . LYS A 1 169 ? 18.842 -2.194 6.213 1.00 47.81 169 LYS A N 1
ATOM 1345 C CA . LYS A 1 169 ? 20.251 -2.574 6.106 1.00 47.81 169 LYS A CA 1
ATOM 1346 C C . LYS A 1 169 ? 20.972 -1.321 5.641 1.00 47.81 169 LYS A C 1
ATOM 1348 O O . LYS A 1 169 ? 20.809 -0.943 4.486 1.00 47.81 169 LYS A O 1
ATOM 1353 N N . ASP A 1 170 ? 21.632 -0.651 6.576 1.00 40.75 170 ASP A N 1
ATOM 1354 C CA . ASP A 1 170 ? 22.622 0.396 6.332 1.00 40.75 170 ASP A CA 1
ATOM 1355 C C . ASP A 1 170 ? 22.214 1.431 5.273 1.00 40.75 170 ASP A C 1
ATOM 1357 O O . ASP A 1 170 ? 22.739 1.470 4.161 1.00 40.75 170 ASP A O 1
ATOM 1361 N N . VAL A 1 171 ? 21.294 2.328 5.639 1.00 38.75 171 VAL A N 1
ATOM 1362 C CA . VAL A 1 171 ? 21.279 3.653 5.011 1.00 38.75 171 VAL A CA 1
ATOM 1363 C C . VAL A 1 171 ? 22.334 4.467 5.751 1.00 38.75 171 VAL A C 1
ATOM 1365 O O . VAL A 1 171 ? 22.057 5.049 6.798 1.00 38.75 171 VAL A O 1
ATOM 1368 N N . ASN A 1 172 ? 23.566 4.447 5.240 1.00 30.56 172 ASN A N 1
ATOM 1369 C CA . ASN A 1 172 ? 24.560 5.452 5.598 1.00 30.56 172 ASN A CA 1
ATOM 1370 C C . ASN A 1 172 ? 23.999 6.811 5.167 1.00 30.56 172 ASN A C 1
ATOM 1372 O O . ASN A 1 172 ? 24.038 7.155 3.987 1.00 30.56 172 ASN A O 1
ATOM 1376 N N . TYR A 1 173 ? 23.448 7.558 6.120 1.00 37.53 173 TYR A N 1
ATOM 1377 C CA . TYR A 1 173 ? 23.307 9.000 5.988 1.00 37.53 173 TYR A CA 1
ATOM 1378 C C . TYR A 1 173 ? 24.717 9.583 6.122 1.00 37.53 173 TYR A C 1
ATOM 1380 O O . TYR A 1 173 ? 25.211 9.765 7.234 1.00 37.53 173 TYR A O 1
ATOM 1388 N N . GLN A 1 174 ? 25.388 9.769 4.985 1.00 33.34 174 GLN A N 1
ATOM 1389 C CA . GLN A 1 174 ? 26.463 10.752 4.865 1.00 33.34 174 GLN A CA 1
ATOM 1390 C C . GLN A 1 174 ? 25.867 12.072 4.393 1.00 33.34 174 GLN A C 1
ATOM 1392 O O . GLN A 1 174 ? 24.987 12.021 3.504 1.00 33.34 174 GLN A O 1
#

Foldseek 3Di:
DDPPDQDPLNVLLPLLLVLLVVLLQLLLVVVVDDDPDDPGDDHPDNPCDPVLSVLLVVLCVPCVVVLLVLLQVVQVVDPPRDLALVSLVVSLLVLCVVLVADPLDPSSLSSSLSSSSSNLSSSCVVPVPHCSSVLSSVLSSLSSCVQPVQPDSNDRDDPDDSSVSSPDPDPPPD